Protein AF-A0A7S2MQ08-F1 (afdb_monomer)

Foldseek 3Di:
DVLVLLVLLLPFDWDADPVRWTATPSDRVHTCPDPVSVVSNVVSVVCVVCVVVVVVVVLVVLCVVCVVCVVVVVVVLVVPDPCVVSCVVNCVVPVPPDPVDPDDDPDDDPDPDDDDPDDPVVVVVVVVVVVVVPD

Solvent-accessible surface area (backbone atoms only — not comparable to full-atom values): 8461 Å² total; per-residue (Å²): 113,69,66,62,54,36,51,46,62,72,69,53,59,69,45,74,47,99,87,72,52,41,20,29,72,92,44,73,89,41,39,58,90,39,72,66,41,58,55,52,46,53,51,31,53,50,50,66,53,45,48,62,51,48,53,51,51,51,52,49,52,52,49,62,76,41,42,71,36,54,78,57,72,48,54,47,57,82,63,72,46,102,53,44,66,59,50,61,74,45,38,81,81,48,70,86,62,52,93,92,54,94,72,82,81,83,79,81,73,93,58,103,70,79,94,67,90,72,70,68,75,65,59,58,58,58,54,57,55,58,65,64,76,76,113

Sequence (135 aa):
MLLIRMISVVLHRCYSFDDGATYLIADVAISCDGSSYKSVVSLAIAAVIIYPVGMILSTAALLFKTRKSQNDGGRAVTKGKEHGWLMEASFFLWRDYKPDFYWWELMEVDDGIQTRVVWAAAHAHTYYEHAHAHL

Organism: NCBI:txid156173

Mean predicted aligned error: 14.85 Å

Structure (mmCIF, N/CA/C/O backbone):
data_AF-A0A7S2MQ08-F1
#
_entry.id   AF-A0A7S2MQ08-F1
#
loop_
_atom_site.group_PDB
_atom_site.id
_atom_site.type_symbol
_atom_site.label_atom_id
_atom_site.label_alt_id
_atom_site.label_comp_id
_atom_site.label_asym_id
_atom_site.label_entity_id
_atom_site.label_seq_id
_atom_site.pdbx_PDB_ins_code
_atom_site.Cartn_x
_atom_site.Cartn_y
_atom_site.Cartn_z
_atom_site.occupancy
_atom_site.B_iso_or_equiv
_atom_site.auth_seq_id
_atom_site.auth_comp_id
_atom_site.auth_asym_id
_atom_site.auth_atom_id
_atom_site.pdbx_PDB_model_num
ATOM 1 N N . MET A 1 1 ? -5.127 -10.044 4.639 1.00 53.66 1 MET A N 1
ATOM 2 C CA . MET A 1 1 ? -5.888 -10.095 5.914 1.00 53.66 1 MET A CA 1
ATOM 3 C C . MET A 1 1 ? -5.480 -9.022 6.928 1.00 53.66 1 MET A C 1
ATOM 5 O O . MET A 1 1 ? -6.377 -8.418 7.496 1.00 53.66 1 MET A O 1
ATOM 9 N N . LEU A 1 2 ? -4.187 -8.733 7.145 1.00 57.06 2 LEU A N 1
ATOM 10 C CA . LEU A 1 2 ? -3.736 -7.727 8.132 1.00 57.06 2 LEU A CA 1
ATOM 11 C C . LEU A 1 2 ? -4.240 -6.295 7.865 1.00 57.06 2 LEU A C 1
ATOM 13 O O . LEU A 1 2 ? -4.729 -5.647 8.783 1.00 57.06 2 LEU A O 1
ATOM 17 N N . LEU A 1 3 ? -4.205 -5.826 6.613 1.00 59.16 3 LEU A N 1
ATOM 18 C CA . LEU A 1 3 ? -4.696 -4.484 6.255 1.00 59.16 3 LEU A CA 1
ATOM 19 C C . LEU A 1 3 ? -6.200 -4.312 6.503 1.00 59.16 3 LEU A C 1
ATOM 21 O O . LEU A 1 3 ? -6.622 -3.280 7.010 1.00 59.16 3 LEU A O 1
ATOM 25 N N . ILE A 1 4 ? -6.995 -5.350 6.226 1.00 62.47 4 ILE A N 1
ATOM 26 C CA . ILE A 1 4 ? -8.444 -5.342 6.478 1.00 62.47 4 ILE A CA 1
ATOM 27 C C . ILE A 1 4 ? -8.718 -5.199 7.983 1.00 62.47 4 ILE A C 1
ATOM 29 O O . ILE A 1 4 ? -9.614 -4.459 8.379 1.00 62.47 4 ILE A O 1
ATOM 33 N N . ARG A 1 5 ? -7.907 -5.838 8.838 1.00 64.31 5 ARG A N 1
ATOM 34 C CA . ARG A 1 5 ? -8.033 -5.693 10.296 1.00 64.31 5 ARG A CA 1
ATOM 35 C C . ARG A 1 5 ? -7.579 -4.327 10.809 1.00 64.31 5 ARG A C 1
ATOM 37 O O . ARG A 1 5 ? -8.242 -3.783 11.681 1.00 64.31 5 ARG A O 1
ATOM 44 N N . MET A 1 6 ? -6.529 -3.738 10.238 1.00 67.69 6 MET A N 1
ATOM 45 C CA . MET A 1 6 ? -6.100 -2.375 10.591 1.00 67.69 6 MET A CA 1
ATOM 46 C C . MET A 1 6 ? -7.158 -1.327 10.223 1.00 67.69 6 MET A C 1
ATOM 48 O O . MET A 1 6 ? -7.481 -0.463 11.032 1.00 67.69 6 MET A O 1
ATOM 52 N N . ILE A 1 7 ? -7.758 -1.448 9.036 1.00 67.88 7 ILE A N 1
ATOM 53 C CA . ILE A 1 7 ? -8.874 -0.593 8.610 1.00 67.88 7 ILE A CA 1
ATOM 54 C C .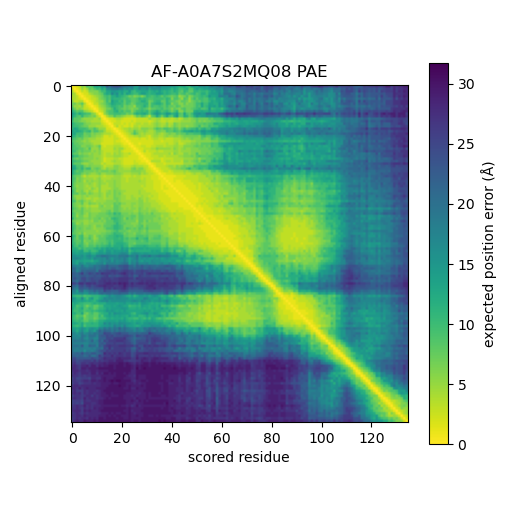 ILE A 1 7 ? -10.074 -0.768 9.548 1.00 67.88 7 ILE A C 1
ATOM 56 O O . ILE A 1 7 ? -10.710 0.214 9.925 1.00 67.88 7 ILE A O 1
ATOM 60 N N . SER A 1 8 ? -10.342 -2.001 9.989 1.00 65.31 8 SER A N 1
ATOM 61 C CA . SER A 1 8 ? -11.402 -2.284 10.959 1.00 65.31 8 SER A CA 1
ATOM 62 C C . SER A 1 8 ? -11.210 -1.522 12.270 1.00 65.31 8 SER A C 1
ATOM 64 O O . SER A 1 8 ? -12.196 -1.031 12.805 1.00 65.31 8 SER A O 1
ATOM 66 N N . VAL A 1 9 ? -9.978 -1.387 12.770 1.00 67.94 9 VAL A N 1
ATOM 67 C CA . VAL A 1 9 ? -9.686 -0.640 14.008 1.00 67.94 9 VAL A CA 1
ATOM 68 C C . VAL A 1 9 ? -9.882 0.867 13.827 1.00 67.94 9 VAL A C 1
ATOM 70 O O . VAL A 1 9 ? -10.369 1.524 14.738 1.00 67.94 9 VAL A O 1
ATOM 73 N N . VAL A 1 10 ? -9.552 1.417 12.654 1.00 67.94 10 VAL A N 1
ATOM 74 C CA . VAL A 1 10 ? -9.759 2.848 12.360 1.00 67.94 10 VAL A CA 1
ATOM 75 C C . VAL A 1 10 ? -11.244 3.181 12.171 1.00 67.94 10 VAL A C 1
ATOM 77 O O . VAL A 1 10 ? -11.677 4.274 12.527 1.00 67.94 10 VAL A O 1
ATOM 80 N N . LEU A 1 11 ? -12.029 2.256 11.608 1.00 68.50 11 LEU A N 1
ATOM 81 C CA . LEU A 1 11 ? -13.441 2.486 11.285 1.00 68.50 11 LEU A CA 1
ATOM 82 C C . LEU A 1 11 ? -14.421 2.084 12.398 1.00 68.50 11 LEU A C 1
ATOM 84 O O . LEU A 1 11 ? -15.534 2.613 12.425 1.00 68.50 11 LEU A O 1
ATOM 88 N N . HIS A 1 12 ? -14.066 1.155 13.293 1.00 67.69 12 HIS A N 1
ATOM 89 C CA . HIS A 1 12 ? -15.008 0.681 14.310 1.00 67.69 12 HIS A CA 1
ATOM 90 C C . HIS A 1 12 ? -15.163 1.654 15.475 1.00 67.69 12 HIS A C 1
ATOM 92 O O . HIS A 1 12 ? -14.209 2.216 16.005 1.00 67.69 12 HIS A O 1
ATOM 98 N N . ARG A 1 13 ? -16.421 1.810 15.888 1.00 75.75 13 ARG A N 1
ATOM 99 C CA . ARG A 1 13 ? -16.837 2.615 17.034 1.00 75.75 13 ARG A CA 1
ATOM 100 C C . ARG A 1 13 ? -16.555 1.869 18.340 1.00 75.75 13 ARG A C 1
ATOM 102 O O . ARG A 1 13 ? -16.561 0.640 18.378 1.00 75.75 13 ARG A O 1
ATOM 109 N N . CYS A 1 14 ? -16.349 2.626 19.408 1.00 86.19 14 CYS A N 1
ATOM 110 C CA . CYS A 1 14 ? -16.355 2.098 20.767 1.00 86.19 14 CYS A CA 1
ATOM 111 C C . CYS A 1 14 ? -17.789 1.779 21.195 1.00 86.19 14 CYS A C 1
ATOM 113 O O . CYS A 1 14 ? -18.717 2.499 20.821 1.00 86.19 14 CYS A O 1
ATOM 115 N N . TYR A 1 15 ? -17.954 0.716 21.974 1.00 88.31 15 TYR A N 1
ATOM 116 C CA . TYR A 1 15 ? -19.216 0.337 22.593 1.00 88.31 15 TYR A CA 1
ATOM 117 C C . TYR A 1 15 ? -19.136 0.565 24.102 1.00 88.31 15 TYR A C 1
ATOM 119 O O . TYR A 1 15 ? -18.147 0.179 24.730 1.00 88.31 15 TYR A O 1
ATOM 127 N N . SER A 1 16 ? -20.162 1.204 24.661 1.00 90.38 16 SER A N 1
ATOM 128 C CA . SER A 1 16 ? -20.286 1.446 26.100 1.00 90.38 16 SER A CA 1
ATOM 129 C C . SER A 1 16 ? -21.085 0.324 26.750 1.00 90.38 16 SER A C 1
ATOM 131 O O . SER A 1 16 ? -22.167 -0.010 26.271 1.00 90.38 16 SER A O 1
ATOM 133 N N . PHE A 1 17 ? -20.570 -0.230 27.840 1.00 87.19 17 PHE A N 1
ATOM 134 C CA . PHE A 1 17 ? -21.291 -1.182 28.680 1.00 87.19 17 PHE A CA 1
ATOM 135 C C . PHE A 1 17 ? -22.014 -0.460 29.827 1.00 87.19 17 PHE A C 1
ATOM 137 O O . PHE A 1 17 ? -21.767 0.718 30.098 1.00 87.19 17 PHE A O 1
ATOM 144 N N . ASP A 1 18 ? -22.927 -1.169 30.495 1.00 90.00 18 ASP A N 1
ATOM 145 C CA . ASP A 1 18 ? -23.758 -0.624 31.582 1.00 90.00 18 ASP A CA 1
ATOM 146 C C . ASP A 1 18 ? -22.943 -0.189 32.818 1.00 90.00 18 ASP A C 1
ATOM 148 O O . ASP A 1 18 ? -23.429 0.571 33.654 1.00 90.00 18 ASP A O 1
ATOM 152 N N . ASP A 1 19 ? -21.691 -0.636 32.928 1.00 86.81 19 ASP A N 1
ATOM 153 C CA . ASP A 1 19 ? -20.712 -0.231 33.944 1.00 86.81 19 ASP A CA 1
ATOM 154 C C . ASP A 1 19 ? -20.009 1.106 33.623 1.00 86.81 19 ASP A C 1
ATOM 156 O O . ASP A 1 19 ? -19.186 1.585 34.405 1.00 86.81 19 ASP A O 1
ATOM 160 N N . GLY A 1 20 ? -20.341 1.727 32.487 1.00 84.31 20 GLY A N 1
ATOM 161 C CA . GLY A 1 20 ? -19.750 2.977 32.015 1.00 84.31 20 GLY A CA 1
ATOM 162 C C . GLY A 1 20 ? -18.400 2.809 31.315 1.00 84.31 20 GLY A C 1
ATOM 163 O O . GLY A 1 20 ? -17.828 3.806 30.872 1.00 84.31 20 GLY A O 1
ATOM 164 N N . ALA A 1 21 ? -17.887 1.583 31.178 1.00 87.56 21 ALA A N 1
ATOM 165 C CA . ALA A 1 21 ? -16.637 1.327 30.478 1.00 87.56 21 ALA A CA 1
ATOM 166 C C . ALA A 1 21 ? -16.852 1.255 28.957 1.00 87.56 21 ALA A C 1
ATOM 168 O O . ALA A 1 21 ? -17.849 0.719 28.465 1.00 87.56 21 ALA A O 1
ATOM 169 N N . THR A 1 22 ? -15.897 1.801 28.196 1.00 89.75 22 THR A N 1
ATOM 170 C CA . THR A 1 22 ? -15.941 1.816 26.728 1.00 89.75 22 THR A CA 1
ATOM 171 C C . THR A 1 22 ? -14.851 0.934 26.126 1.00 89.75 22 THR A C 1
ATOM 173 O O . THR A 1 22 ? -13.664 1.089 26.425 1.00 89.75 22 THR A O 1
ATOM 176 N N . TYR A 1 23 ? -15.245 0.012 25.246 1.00 89.06 23 TYR A N 1
ATOM 177 C CA . TYR A 1 23 ? -14.338 -0.951 24.614 1.00 89.06 23 TYR A CA 1
ATOM 178 C C . TYR A 1 23 ? -14.474 -0.956 23.094 1.00 89.06 23 TYR A C 1
ATOM 180 O O . TYR A 1 23 ? -15.508 -0.588 22.532 1.00 89.06 23 TYR A O 1
ATOM 188 N N . LEU A 1 24 ? -13.415 -1.383 22.413 1.00 86.81 24 LEU A N 1
ATOM 189 C CA . LEU A 1 24 ? -13.397 -1.490 20.961 1.00 86.81 24 LEU A CA 1
ATOM 190 C C . LEU A 1 24 ? -14.216 -2.706 20.494 1.00 86.81 24 LEU A C 1
ATOM 192 O O . LEU A 1 24 ? -13.950 -3.831 20.899 1.00 86.81 24 LEU A O 1
ATOM 196 N N . ILE A 1 25 ? -15.169 -2.516 19.573 1.00 86.31 25 ILE A N 1
ATOM 197 C CA . ILE A 1 25 ? -16.023 -3.615 19.066 1.00 86.31 25 ILE A CA 1
ATOM 198 C C . ILE A 1 25 ? -15.204 -4.722 18.382 1.00 86.31 25 ILE A C 1
ATOM 200 O O . ILE A 1 25 ? -15.550 -5.898 18.452 1.00 86.31 25 ILE A O 1
ATOM 204 N N . ALA A 1 26 ? -14.110 -4.348 17.714 1.00 82.25 26 ALA A N 1
ATOM 205 C CA . ALA A 1 26 ? -13.242 -5.298 17.026 1.00 82.25 26 ALA A CA 1
ATOM 206 C C . ALA A 1 26 ? -12.434 -6.187 17.993 1.00 82.25 26 ALA A C 1
ATOM 208 O O . ALA A 1 26 ? -12.031 -7.283 17.603 1.00 82.25 26 ALA A O 1
ATOM 209 N N . ASP A 1 27 ? -12.185 -5.706 19.216 1.00 82.38 27 ASP A N 1
ATOM 210 C CA . ASP A 1 27 ? -11.471 -6.421 20.272 1.00 82.38 27 ASP A CA 1
ATOM 211 C C . ASP A 1 27 ? -11.836 -5.844 21.651 1.00 82.38 27 ASP A C 1
ATOM 213 O O . ASP A 1 27 ? -11.347 -4.786 22.057 1.00 82.38 27 ASP A O 1
ATOM 217 N N . VAL A 1 28 ? -12.691 -6.565 22.379 1.00 85.81 28 VAL A N 1
ATOM 218 C CA . VAL A 1 28 ? -13.229 -6.134 23.681 1.00 85.81 28 VAL A CA 1
ATOM 219 C C . VAL A 1 28 ? -12.143 -6.111 24.772 1.00 85.81 28 VAL A C 1
ATOM 221 O O . VAL A 1 28 ? -12.354 -5.544 25.838 1.00 85.81 28 VAL A O 1
ATOM 224 N N . ALA A 1 29 ? -10.946 -6.656 24.518 1.00 85.50 29 ALA A N 1
ATOM 225 C CA . ALA A 1 29 ? -9.820 -6.535 25.444 1.00 85.50 29 ALA A CA 1
ATOM 226 C C . ALA A 1 29 ? -9.223 -5.113 25.495 1.00 85.50 29 ALA A C 1
ATOM 228 O O . ALA A 1 29 ? -8.486 -4.786 26.427 1.00 85.50 29 ALA A O 1
ATOM 229 N N . ILE A 1 30 ? -9.516 -4.260 24.505 1.00 85.38 30 ILE A N 1
ATOM 230 C CA . ILE A 1 30 ? -8.957 -2.910 24.394 1.00 85.38 30 ILE A CA 1
ATOM 231 C C . ILE A 1 30 ? -9.991 -1.883 24.860 1.00 85.38 30 ILE A C 1
ATOM 233 O O . ILE A 1 30 ? -11.030 -1.699 24.224 1.00 85.38 30 ILE A O 1
ATOM 237 N N . SER A 1 31 ? -9.681 -1.165 25.944 1.00 87.25 31 SER A N 1
ATOM 238 C CA . SER A 1 31 ? -10.474 -0.015 26.385 1.00 87.25 31 SER A CA 1
ATOM 2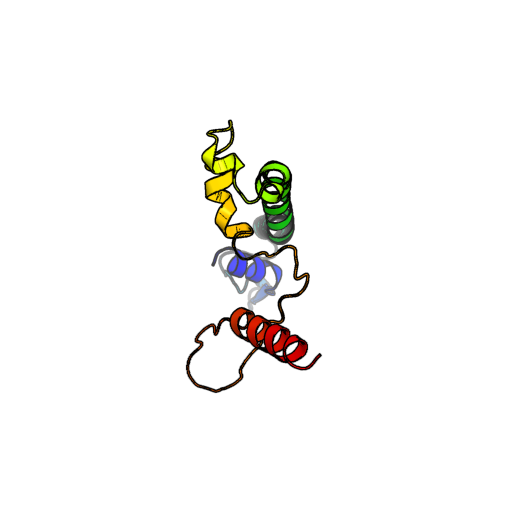39 C C . SER A 1 31 ? -10.183 1.218 25.529 1.00 87.25 31 SER A C 1
ATOM 241 O O . SER A 1 31 ? -9.026 1.527 25.227 1.00 87.25 31 SER A O 1
ATOM 243 N N . CYS A 1 32 ? -11.229 1.949 25.148 1.00 86.56 32 CYS A N 1
ATOM 244 C CA . CYS A 1 32 ? -11.104 3.125 24.287 1.00 86.56 32 CYS A CA 1
ATOM 245 C C . CYS A 1 32 ? -10.508 4.346 25.002 1.00 86.56 32 CYS A C 1
ATOM 247 O O . CYS A 1 32 ? -9.859 5.178 24.367 1.00 86.56 32 CYS A O 1
ATOM 249 N N . ASP A 1 33 ? -10.653 4.416 26.325 1.00 85.81 33 ASP A N 1
ATOM 250 C CA . ASP A 1 33 ? -10.039 5.457 27.156 1.00 85.81 33 ASP A CA 1
ATOM 251 C C . ASP A 1 33 ? -8.557 5.179 27.474 1.00 85.81 33 ASP A C 1
ATOM 253 O O . ASP A 1 33 ? -7.838 6.044 27.983 1.00 85.81 33 ASP A O 1
ATOM 257 N N . GLY A 1 34 ? -8.067 3.977 27.151 1.00 83.81 34 GLY A N 1
ATOM 258 C CA . GLY A 1 34 ? -6.696 3.559 27.409 1.00 83.81 34 GLY A CA 1
ATOM 259 C C . GLY A 1 34 ? -5.667 4.203 26.471 1.00 83.81 34 GLY A C 1
ATOM 260 O O . GLY A 1 34 ? -5.913 4.453 25.289 1.00 83.81 34 GLY A O 1
ATOM 261 N N . SER A 1 35 ? -4.442 4.402 26.968 1.00 85.19 35 SER A N 1
ATOM 262 C CA . SER A 1 35 ? -3.302 4.838 26.142 1.00 85.19 35 SER A CA 1
ATOM 263 C C . SER A 1 35 ? -2.960 3.835 25.032 1.00 85.19 35 SER A C 1
ATOM 265 O O . SER A 1 35 ? -2.539 4.239 23.947 1.00 85.19 35 SER A O 1
ATOM 267 N N . SER A 1 36 ? -3.209 2.543 25.263 1.00 83.94 36 SER A N 1
ATOM 268 C CA . SER A 1 36 ? -3.028 1.478 24.273 1.00 83.94 36 SER A CA 1
ATOM 269 C C . SER A 1 36 ? -3.864 1.701 23.012 1.00 83.94 36 SER A C 1
ATOM 271 O O . SER A 1 36 ? -3.352 1.516 21.910 1.00 83.94 36 SER A O 1
ATOM 273 N N . TYR A 1 37 ? -5.111 2.168 23.145 1.00 84.69 37 TYR A N 1
ATOM 274 C CA . TYR A 1 37 ? -5.983 2.432 21.999 1.00 84.69 37 TYR A CA 1
ATOM 275 C C . TYR A 1 37 ? -5.403 3.520 21.087 1.00 84.69 37 TYR A C 1
ATOM 277 O O . TYR A 1 37 ? -5.303 3.332 19.874 1.00 84.69 37 TYR A O 1
ATOM 285 N N . LYS A 1 38 ? -4.907 4.621 21.667 1.00 86.19 38 LYS A N 1
ATOM 286 C CA . LYS A 1 38 ? -4.292 5.726 20.907 1.00 86.19 38 LYS A CA 1
ATOM 287 C C . LYS A 1 38 ? -3.062 5.277 20.113 1.00 86.19 38 LYS A C 1
ATOM 289 O O . LYS A 1 38 ? -2.89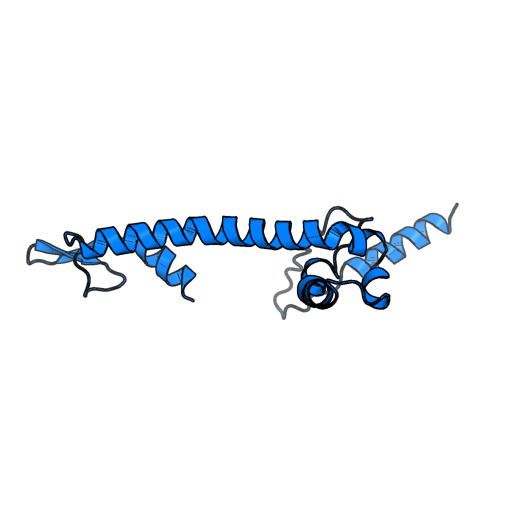2 5.693 18.968 1.00 86.19 38 LYS A O 1
ATOM 294 N N . SER A 1 39 ? -2.229 4.418 20.700 1.00 86.62 39 SER A N 1
ATOM 295 C CA . SER A 1 39 ? -1.036 3.872 20.039 1.00 86.62 39 SER A CA 1
ATOM 296 C C . SER A 1 39 ? -1.380 2.919 18.894 1.00 86.62 39 SER A C 1
ATOM 298 O O . SER A 1 39 ? -0.728 2.938 17.852 1.00 86.62 39 SER A O 1
ATOM 300 N N . VAL A 1 40 ? -2.418 2.095 19.054 1.00 84.00 40 VAL A N 1
ATOM 301 C CA . VAL A 1 40 ? -2.858 1.182 17.990 1.00 84.00 40 VAL A CA 1
ATOM 302 C C . VAL A 1 40 ? -3.496 1.962 16.838 1.00 84.00 40 VAL A C 1
ATOM 304 O O . VAL A 1 40 ? -3.193 1.689 15.678 1.00 84.00 40 VAL A O 1
ATOM 307 N N . VAL A 1 41 ? -4.324 2.970 17.134 1.00 85.25 41 VAL A N 1
ATOM 308 C CA . VAL A 1 41 ? -4.955 3.815 16.108 1.00 85.25 41 VAL A CA 1
ATOM 309 C C . VAL A 1 41 ? -3.914 4.597 15.308 1.00 85.25 41 VAL A C 1
ATOM 311 O O . VAL A 1 41 ? -3.999 4.637 14.081 1.00 85.25 41 VAL A O 1
ATOM 314 N N . SER A 1 42 ? -2.902 5.180 15.958 1.00 87.69 42 SER A N 1
ATOM 315 C CA . SER A 1 42 ? -1.851 5.922 15.248 1.00 87.69 42 SER A CA 1
ATOM 316 C C . SER A 1 42 ? -1.043 5.020 14.309 1.00 87.69 42 SER A C 1
ATOM 318 O O . SER A 1 42 ? -0.802 5.391 13.157 1.00 87.69 42 SER A O 1
ATOM 320 N N . LEU A 1 43 ? -0.700 3.806 14.752 1.00 87.69 43 LEU A N 1
ATOM 321 C CA . LEU A 1 43 ? -0.035 2.806 13.918 1.00 87.69 43 LEU A CA 1
ATOM 322 C C . LEU A 1 43 ? -0.918 2.359 12.745 1.00 87.69 43 LEU A C 1
ATOM 324 O O . LEU A 1 43 ? -0.429 2.231 11.623 1.00 87.69 43 LEU A O 1
ATOM 328 N N . ALA A 1 44 ? -2.213 2.141 12.985 1.00 85.62 44 ALA A N 1
ATOM 329 C CA . ALA A 1 44 ? -3.153 1.731 11.949 1.00 85.62 44 ALA A CA 1
ATOM 330 C C . ALA A 1 44 ? -3.304 2.811 10.865 1.00 85.62 44 ALA A C 1
ATOM 332 O O . ALA A 1 44 ? -3.234 2.496 9.678 1.00 85.62 44 ALA A O 1
ATOM 333 N N . ILE A 1 45 ? -3.416 4.085 11.255 1.00 86.38 45 ILE A N 1
ATOM 334 C CA . ILE A 1 45 ? -3.448 5.219 10.318 1.00 86.38 45 ILE A CA 1
ATOM 335 C C . ILE A 1 45 ? -2.150 5.282 9.506 1.00 86.38 45 ILE A C 1
ATOM 337 O O . ILE A 1 45 ? -2.195 5.387 8.280 1.00 86.38 45 ILE A O 1
ATOM 341 N N . ALA A 1 46 ? -0.993 5.163 10.164 1.00 88.75 46 ALA A N 1
ATOM 342 C CA . ALA A 1 46 ? 0.293 5.156 9.476 1.00 88.75 46 ALA A CA 1
ATOM 343 C C . ALA A 1 46 ? 0.370 4.016 8.449 1.00 88.75 46 ALA A C 1
ATOM 345 O O . ALA A 1 46 ? 0.752 4.249 7.307 1.00 88.75 46 ALA A O 1
ATOM 346 N N . ALA A 1 47 ? -0.062 2.805 8.807 1.00 86.12 47 ALA A N 1
ATOM 347 C CA . ALA A 1 47 ? -0.073 1.658 7.902 1.00 86.12 47 ALA A CA 1
ATOM 348 C C . ALA A 1 47 ? -1.013 1.857 6.699 1.00 86.12 47 ALA A C 1
ATOM 350 O O . ALA A 1 47 ? -0.646 1.507 5.576 1.00 86.12 47 ALA A O 1
ATOM 351 N N . VAL A 1 48 ? -2.193 2.452 6.912 1.00 85.19 48 VAL A N 1
ATOM 352 C CA . VAL A 1 48 ? -3.159 2.765 5.843 1.00 85.19 48 VAL A CA 1
ATOM 353 C C . VAL A 1 48 ? -2.600 3.778 4.848 1.00 85.19 48 VAL A C 1
ATOM 355 O O . VAL A 1 48 ? -2.921 3.688 3.670 1.00 85.19 48 VAL A O 1
ATOM 358 N N . ILE A 1 49 ? -1.747 4.708 5.281 1.00 86.25 49 ILE A N 1
ATOM 359 C CA . ILE A 1 49 ? -1.116 5.699 4.395 1.00 86.25 49 ILE A CA 1
ATOM 360 C C . ILE A 1 49 ? 0.145 5.128 3.735 1.00 86.25 49 ILE A C 1
ATOM 362 O O . ILE A 1 49 ? 0.352 5.274 2.529 1.00 86.25 49 ILE A O 1
ATOM 366 N N . ILE A 1 50 ? 0.990 4.450 4.512 1.00 90.06 50 ILE A N 1
ATOM 367 C CA . ILE A 1 50 ? 2.262 3.891 4.045 1.00 90.06 50 ILE A CA 1
ATOM 368 C C . ILE A 1 50 ? 2.028 2.797 3.011 1.00 90.06 50 ILE A C 1
ATOM 370 O O . ILE A 1 50 ? 2.817 2.680 2.083 1.00 90.06 50 ILE A O 1
ATOM 374 N N . TYR A 1 51 ? 0.965 2.003 3.131 1.00 86.19 51 TYR A N 1
ATOM 375 C CA . TYR A 1 51 ? 0.710 0.928 2.180 1.00 86.19 51 TYR A CA 1
ATOM 376 C C . TYR A 1 51 ? 0.473 1.420 0.737 1.00 86.19 51 TYR A C 1
ATOM 378 O O . TYR A 1 51 ? 1.257 1.037 -0.131 1.00 86.19 51 TYR A O 1
ATOM 386 N N . PRO A 1 52 ? -0.519 2.283 0.431 1.00 88.75 52 PRO A N 1
ATOM 387 C CA . PRO A 1 52 ? -0.740 2.764 -0.931 1.00 88.75 52 PRO A CA 1
ATOM 388 C C . PRO A 1 52 ? 0.450 3.580 -1.439 1.00 88.75 52 PRO A C 1
ATOM 390 O O . PRO A 1 52 ? 0.914 3.359 -2.554 1.00 88.75 52 PRO A O 1
ATOM 393 N N . VAL A 1 53 ? 1.003 4.474 -0.613 1.00 91.44 53 VAL A N 1
ATOM 394 C CA . VAL A 1 53 ? 2.120 5.332 -1.028 1.00 91.44 53 VAL A CA 1
ATOM 395 C C . VAL A 1 53 ? 3.392 4.511 -1.228 1.00 91.44 53 VAL A C 1
ATOM 397 O O . VAL A 1 53 ? 4.050 4.620 -2.256 1.00 91.44 53 VAL A O 1
ATOM 400 N N . GLY A 1 54 ? 3.732 3.646 -0.279 1.00 89.06 54 GLY A N 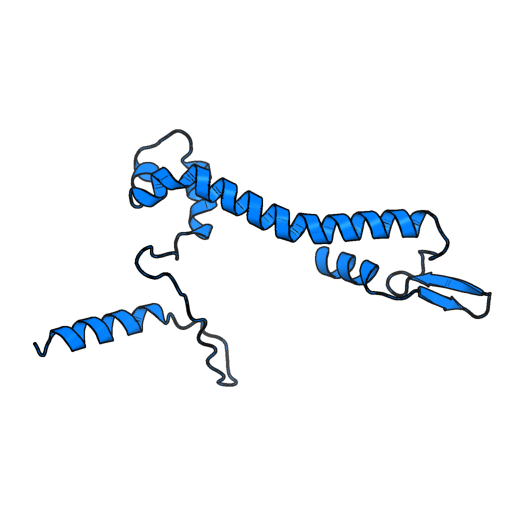1
ATOM 401 C CA . GLY A 1 54 ? 4.925 2.807 -0.319 1.00 89.06 54 GLY A CA 1
ATOM 402 C C . GLY A 1 54 ? 4.889 1.783 -1.448 1.00 89.06 54 GLY A C 1
ATOM 403 O O . GLY A 1 54 ? 5.898 1.596 -2.127 1.00 89.06 54 GLY A O 1
ATOM 404 N N . MET A 1 55 ? 3.736 1.163 -1.714 1.00 87.88 55 MET A N 1
ATOM 405 C CA . MET A 1 55 ? 3.574 0.261 -2.859 1.00 87.88 55 MET A CA 1
ATOM 406 C C . MET A 1 55 ? 3.757 1.005 -4.187 1.00 87.88 55 MET A C 1
ATOM 408 O O . MET A 1 55 ? 4.514 0.544 -5.041 1.00 87.88 55 MET A O 1
ATOM 412 N N . ILE A 1 56 ? 3.148 2.183 -4.353 1.00 90.25 56 ILE A N 1
ATOM 413 C CA . ILE A 1 56 ? 3.309 2.993 -5.572 1.00 90.25 56 ILE A CA 1
ATOM 414 C C . ILE A 1 56 ? 4.764 3.452 -5.732 1.00 90.25 56 ILE A C 1
ATOM 416 O O . ILE A 1 56 ? 5.345 3.301 -6.801 1.00 90.25 56 ILE A O 1
ATOM 420 N N . LEU A 1 57 ? 5.391 3.968 -4.674 1.00 93.38 57 LEU A N 1
ATOM 421 C CA . LEU A 1 57 ? 6.766 4.465 -4.741 1.00 93.38 57 LEU A CA 1
ATOM 422 C C . LEU A 1 57 ? 7.781 3.347 -4.987 1.00 93.38 57 LEU A C 1
ATOM 424 O O . LEU A 1 57 ? 8.713 3.537 -5.762 1.00 93.38 57 LEU A O 1
ATOM 428 N N . SER A 1 58 ? 7.617 2.185 -4.353 1.00 89.38 58 SER A N 1
ATOM 429 C CA . SER A 1 58 ? 8.525 1.047 -4.545 1.00 89.38 58 SER A CA 1
ATOM 430 C C . SER A 1 58 ? 8.420 0.469 -5.955 1.00 89.38 58 SER A C 1
ATOM 432 O O . SER A 1 58 ? 9.446 0.253 -6.600 1.00 89.38 58 SER A O 1
ATOM 434 N N . THR A 1 59 ? 7.202 0.290 -6.472 1.00 87.81 59 THR A N 1
ATOM 435 C CA . THR A 1 59 ? 6.985 -0.161 -7.855 1.00 87.81 59 THR A CA 1
ATOM 436 C C . THR A 1 59 ? 7.491 0.865 -8.865 1.00 87.81 59 THR A C 1
ATOM 438 O O . THR A 1 59 ? 8.227 0.497 -9.779 1.00 87.81 59 THR A O 1
ATOM 441 N N . ALA A 1 60 ? 7.216 2.155 -8.659 1.00 90.19 60 ALA A N 1
ATOM 442 C CA . ALA A 1 60 ? 7.763 3.226 -9.485 1.00 90.19 60 ALA A CA 1
ATOM 443 C C . ALA A 1 60 ? 9.299 3.231 -9.462 1.00 90.19 60 ALA A C 1
ATOM 445 O O . ALA A 1 60 ? 9.933 3.276 -10.513 1.00 90.19 60 ALA A O 1
ATOM 446 N N . ALA A 1 61 ? 9.921 3.128 -8.285 1.00 91.00 61 ALA A N 1
ATOM 447 C CA . ALA A 1 61 ? 11.374 3.097 -8.146 1.00 91.00 61 ALA A CA 1
ATOM 448 C C . ALA A 1 61 ? 12.006 1.896 -8.865 1.00 91.00 61 ALA A C 1
ATOM 450 O O . ALA A 1 61 ? 13.047 2.055 -9.509 1.00 91.00 61 ALA A O 1
ATOM 451 N N . LEU A 1 62 ? 11.382 0.715 -8.786 1.00 87.38 62 LEU A N 1
ATOM 452 C CA . LEU A 1 62 ? 11.804 -0.457 -9.553 1.00 87.38 62 LEU A CA 1
ATOM 453 C C . LEU A 1 62 ? 11.736 -0.155 -11.051 1.00 87.38 62 LEU A C 1
ATOM 455 O O . LEU A 1 62 ? 12.767 -0.251 -11.712 1.00 87.38 62 LEU A O 1
ATOM 459 N N . LEU A 1 63 ? 10.588 0.327 -11.545 1.00 85.38 63 LEU A N 1
ATOM 460 C CA . LEU A 1 63 ? 10.379 0.680 -12.953 1.00 85.38 63 LEU A CA 1
ATOM 461 C C . LEU A 1 63 ? 11.389 1.723 -13.460 1.00 85.38 63 LEU A C 1
ATOM 463 O O . LEU A 1 63 ? 11.953 1.564 -14.543 1.00 85.38 63 LEU A O 1
ATOM 467 N N . PHE A 1 64 ? 11.692 2.761 -12.675 1.00 87.38 64 PHE A N 1
ATOM 468 C CA . PHE A 1 64 ? 12.668 3.787 -13.053 1.00 87.38 64 PHE A CA 1
ATOM 469 C C . PHE A 1 64 ? 14.090 3.239 -13.168 1.00 87.38 64 PHE A C 1
ATOM 471 O O . PHE A 1 64 ? 14.800 3.586 -14.114 1.00 87.38 64 PHE A O 1
ATOM 478 N N . LYS A 1 65 ? 14.506 2.356 -12.252 1.00 84.44 65 LYS A N 1
ATOM 479 C CA . LYS A 1 65 ? 15.827 1.706 -12.318 1.00 84.44 65 LYS A CA 1
ATOM 480 C C . LYS A 1 65 ? 15.944 0.770 -13.518 1.00 84.44 65 LYS A C 1
ATOM 482 O O . LYS A 1 65 ? 17.023 0.611 -14.085 1.00 84.44 65 LYS A O 1
ATOM 487 N N . THR A 1 66 ? 14.830 0.176 -13.925 1.00 80.56 66 THR A N 1
ATOM 488 C CA . THR A 1 66 ? 14.753 -0.792 -15.016 1.00 80.56 66 THR A CA 1
ATOM 489 C C . THR A 1 66 ? 14.456 -0.190 -16.389 1.00 80.56 66 THR A C 1
ATOM 491 O O . THR A 1 66 ? 14.646 -0.866 -17.402 1.00 80.56 66 THR A O 1
ATOM 494 N N . ARG A 1 67 ? 14.057 1.086 -16.441 1.00 79.50 67 ARG A N 1
ATOM 495 C CA . ARG A 1 67 ? 13.566 1.796 -17.633 1.00 79.50 67 ARG A CA 1
ATOM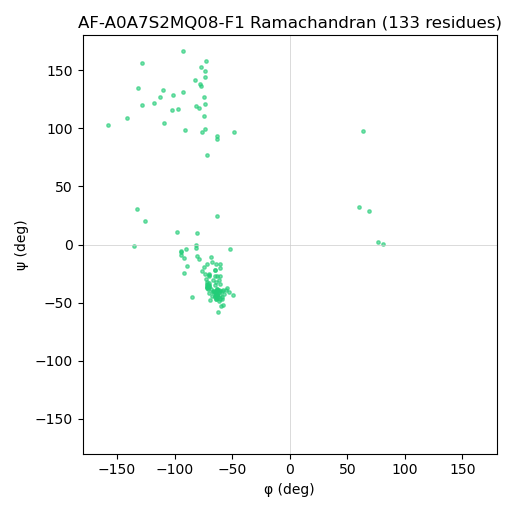 496 C C . ARG A 1 67 ? 14.454 1.657 -18.864 1.00 79.50 67 ARG A C 1
ATOM 498 O O . ARG A 1 67 ? 13.966 1.421 -19.964 1.00 79.50 67 ARG A O 1
ATOM 505 N N . LYS A 1 68 ? 15.773 1.779 -18.692 1.00 74.00 68 LYS A N 1
ATOM 506 C CA . LYS A 1 68 ? 16.723 1.677 -19.811 1.00 74.00 68 LYS A CA 1
ATOM 507 C C . LYS A 1 68 ? 16.702 0.288 -20.460 1.00 74.00 68 LYS A C 1
ATOM 509 O O . LYS A 1 68 ? 16.757 0.183 -21.673 1.00 74.00 68 LYS A O 1
ATOM 514 N N . SER A 1 69 ? 16.587 -0.763 -19.650 1.00 70.31 69 SER A N 1
ATOM 515 C CA . SER A 1 69 ? 16.515 -2.152 -20.122 1.00 70.31 69 SER A CA 1
ATOM 516 C C . SER A 1 69 ? 15.170 -2.469 -20.789 1.00 70.31 69 SER A C 1
ATOM 518 O O . SER A 1 69 ? 15.125 -3.206 -21.773 1.00 70.31 69 SER A O 1
ATOM 520 N N . GLN A 1 70 ? 14.084 -1.875 -20.281 1.00 71.56 70 GLN A N 1
ATOM 521 C CA . GLN A 1 70 ? 12.735 -2.006 -20.840 1.00 71.56 70 GLN A CA 1
ATOM 522 C C . GLN A 1 70 ? 12.641 -1.402 -22.246 1.00 71.56 70 GLN A C 1
ATOM 524 O O . GLN A 1 70 ? 12.162 -2.066 -23.160 1.00 71.56 70 GLN A O 1
ATOM 529 N N . ASN A 1 71 ? 13.168 -0.187 -22.441 1.00 73.00 71 ASN A N 1
ATOM 530 C CA . ASN A 1 71 ? 13.159 0.489 -23.744 1.00 73.00 71 ASN A CA 1
ATOM 531 C C . ASN A 1 71 ? 13.960 -0.264 -24.820 1.00 73.00 71 ASN A C 1
ATOM 533 O O . ASN A 1 71 ? 13.639 -0.174 -26.000 1.00 73.00 71 ASN A O 1
ATOM 537 N N . ASP A 1 72 ? 14.961 -1.048 -24.415 1.00 70.38 72 ASP A N 1
ATOM 538 C CA . ASP A 1 72 ? 15.738 -1.909 -25.312 1.00 70.38 72 ASP A C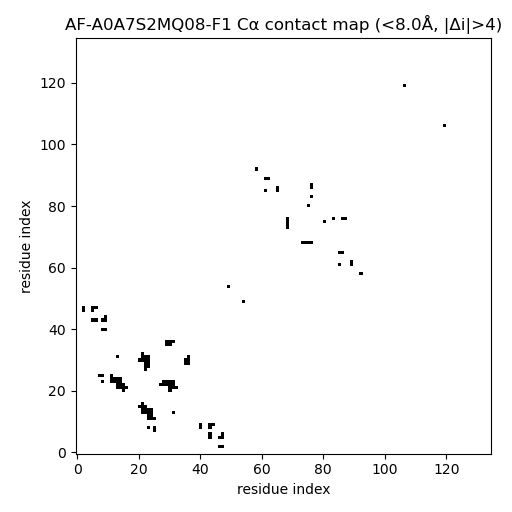A 1
ATOM 539 C C . ASP A 1 72 ? 15.012 -3.241 -25.637 1.00 70.38 72 ASP A C 1
ATOM 541 O O . ASP A 1 72 ? 15.618 -4.170 -26.183 1.00 70.38 72 ASP A O 1
ATOM 545 N N . GLY A 1 73 ? 13.730 -3.373 -25.270 1.00 65.75 73 GLY A N 1
ATOM 546 C CA . GLY A 1 73 ? 12.911 -4.568 -25.493 1.00 65.75 73 GLY A CA 1
ATOM 547 C C . GLY A 1 73 ? 13.342 -5.769 -24.648 1.00 65.75 73 GLY A C 1
ATOM 548 O O . GLY A 1 73 ? 13.244 -6.906 -25.098 1.00 65.75 73 GLY A O 1
ATOM 549 N N . GLY A 1 74 ? 13.919 -5.537 -23.463 1.00 61.25 74 GLY A N 1
ATOM 550 C CA . GLY A 1 74 ? 14.416 -6.606 -22.589 1.00 61.25 74 GLY A CA 1
ATOM 551 C C . GLY A 1 74 ? 15.750 -7.228 -23.028 1.00 61.25 74 GLY A C 1
ATOM 552 O O . GLY A 1 74 ? 16.281 -8.092 -22.331 1.00 61.25 74 GLY A O 1
ATOM 553 N N . ARG A 1 75 ? 16.378 -6.754 -24.118 1.00 57.81 75 ARG A N 1
ATOM 554 C CA . ARG A 1 75 ? 17.690 -7.254 -24.596 1.00 57.81 75 ARG A CA 1
ATOM 555 C C . ARG A 1 75 ? 18.831 -7.081 -23.592 1.00 57.81 75 ARG A C 1
ATOM 557 O O . ARG A 1 75 ? 19.863 -7.749 -23.699 1.00 57.81 75 ARG A O 1
ATOM 564 N N . ALA A 1 76 ? 18.683 -6.183 -22.623 1.00 56.28 76 ALA A N 1
ATOM 565 C CA . ALA A 1 76 ? 19.671 -5.998 -21.568 1.00 56.28 76 ALA A CA 1
ATOM 566 C C . ALA A 1 76 ? 19.652 -7.121 -20.509 1.00 56.28 76 ALA A C 1
ATOM 568 O O . ALA A 1 76 ? 20.694 -7.336 -19.888 1.00 56.28 76 ALA A O 1
ATOM 569 N N . VAL A 1 77 ? 18.564 -7.900 -20.382 1.00 56.25 77 VAL A N 1
ATOM 570 C CA . VAL A 1 77 ? 18.519 -9.130 -19.559 1.00 56.25 77 VAL A CA 1
ATOM 571 C C . VAL A 1 77 ? 19.458 -10.191 -20.136 1.00 56.25 77 VAL A C 1
ATOM 573 O O . VAL A 1 77 ? 20.292 -10.746 -19.426 1.00 56.25 77 VAL A O 1
ATOM 576 N N . THR A 1 78 ? 19.431 -10.380 -21.457 1.00 53.31 78 THR A N 1
ATOM 577 C CA . THR A 1 78 ? 20.294 -11.337 -22.172 1.00 53.31 78 THR A CA 1
ATOM 578 C C . THR A 1 78 ? 21.783 -10.983 -22.176 1.00 53.31 78 THR A C 1
ATOM 580 O O . THR A 1 78 ? 22.604 -11.835 -22.499 1.00 53.31 78 THR A O 1
ATOM 583 N N . LYS A 1 79 ? 22.165 -9.746 -21.825 1.00 57.28 79 LYS A N 1
ATOM 584 C CA . LYS A 1 79 ? 23.570 -9.295 -21.851 1.00 57.28 79 LYS A CA 1
ATOM 585 C C . LYS A 1 79 ? 24.283 -9.350 -20.494 1.00 57.28 79 LYS A C 1
ATOM 587 O O . LYS A 1 79 ? 25.375 -8.802 -20.387 1.00 57.28 79 LYS A O 1
ATOM 592 N N . GLY A 1 80 ? 23.692 -9.976 -19.470 1.00 54.41 80 GLY A N 1
ATOM 593 C CA . GLY A 1 80 ? 24.373 -10.219 -18.189 1.00 54.41 80 GLY A CA 1
ATOM 594 C C . GLY A 1 80 ? 24.828 -8.948 -17.461 1.00 54.41 80 GLY A C 1
ATOM 595 O O . GLY A 1 80 ? 25.870 -8.947 -16.813 1.00 54.41 80 GLY A O 1
ATOM 596 N N . LYS A 1 81 ? 24.087 -7.839 -17.598 1.00 60.22 81 LYS A N 1
ATOM 597 C CA . LYS A 1 81 ? 24.402 -6.581 -16.901 1.00 60.22 81 LYS A CA 1
ATOM 598 C C . LYS A 1 81 ? 24.071 -6.673 -15.404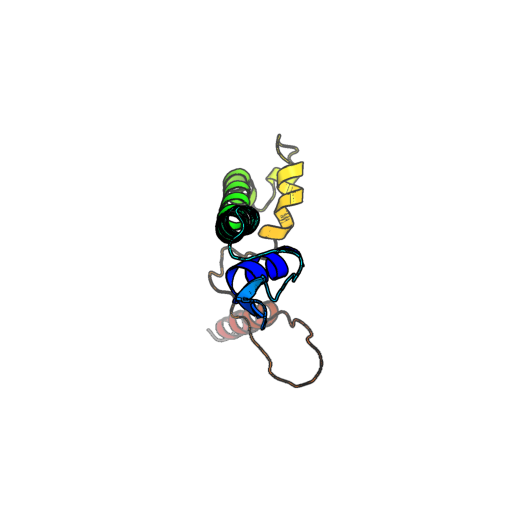 1.00 60.22 81 LYS A C 1
ATOM 600 O O . LYS A 1 81 ? 23.207 -7.451 -15.006 1.00 60.22 81 LYS A O 1
ATOM 605 N N . GLU A 1 82 ? 24.714 -5.815 -14.606 1.00 57.53 82 GLU A N 1
ATOM 606 C CA . GLU A 1 82 ? 24.818 -5.810 -13.126 1.00 57.53 82 GLU A CA 1
ATOM 607 C C . GLU A 1 82 ? 23.501 -5.887 -12.312 1.00 57.53 82 GLU A C 1
ATOM 609 O O . GLU A 1 82 ? 23.529 -6.007 -11.088 1.00 57.53 82 GLU A O 1
ATOM 614 N N . HIS A 1 83 ? 22.329 -5.880 -12.954 1.00 61.97 83 HIS A N 1
ATOM 615 C CA . HIS A 1 83 ? 21.013 -5.925 -12.305 1.00 61.97 83 HIS A CA 1
ATOM 616 C C . HIS A 1 83 ? 20.051 -6.959 -12.922 1.00 61.97 83 HIS A C 1
ATOM 618 O O . HIS A 1 83 ? 18.836 -6.763 -12.897 1.00 61.97 83 HIS A O 1
ATOM 624 N N . GLY A 1 84 ? 20.571 -8.066 -13.466 1.00 66.88 84 GLY A N 1
ATOM 625 C CA . GLY A 1 84 ? 19.758 -9.128 -14.082 1.00 66.88 84 GLY A CA 1
ATOM 626 C C . GLY A 1 84 ? 18.666 -9.704 -13.168 1.00 66.88 84 GLY A C 1
ATOM 627 O O . GLY A 1 84 ? 17.548 -9.924 -13.617 1.00 66.88 84 GLY A O 1
ATOM 628 N N . TRP A 1 85 ? 18.941 -9.859 -11.869 1.00 74.88 85 TRP A N 1
ATOM 629 C CA . TRP A 1 85 ? 17.970 -10.406 -10.911 1.00 74.88 85 TRP A CA 1
ATOM 630 C C . TRP A 1 85 ? 16.820 -9.437 -10.582 1.00 74.88 85 TRP A C 1
ATOM 632 O O . TRP A 1 85 ? 15.681 -9.868 -10.443 1.00 74.88 85 TRP A O 1
ATOM 642 N N . LEU A 1 86 ? 17.092 -8.127 -10.491 1.00 76.94 86 LEU A N 1
ATOM 643 C CA . LEU A 1 86 ? 16.067 -7.085 -10.305 1.00 76.94 86 LEU A CA 1
ATOM 644 C C . LEU A 1 86 ? 15.169 -6.986 -11.535 1.00 76.94 86 LEU A C 1
ATOM 646 O O . LEU A 1 86 ? 13.961 -6.797 -11.424 1.00 76.94 86 LEU A O 1
ATOM 650 N N . MET A 1 87 ? 15.780 -7.106 -12.711 1.00 73.75 87 MET A N 1
ATOM 651 C CA . MET A 1 87 ? 15.089 -7.179 -13.990 1.00 73.75 87 MET A CA 1
ATOM 652 C C . MET A 1 87 ? 14.116 -8.354 -14.041 1.00 73.75 87 MET A C 1
ATOM 654 O O . MET A 1 87 ? 12.936 -8.147 -14.305 1.00 73.75 87 MET A O 1
ATOM 658 N N . GLU A 1 88 ? 14.600 -9.551 -13.718 1.00 79.94 88 GLU A N 1
ATOM 659 C CA . GLU A 1 88 ? 13.787 -10.766 -13.691 1.00 79.94 88 GLU A CA 1
ATOM 660 C C . GLU A 1 88 ? 12.647 -10.652 -12.671 1.00 79.94 88 GLU A C 1
ATOM 662 O O . GLU A 1 88 ? 11.480 -10.852 -12.996 1.00 79.94 88 GLU A O 1
ATOM 667 N N . ALA A 1 89 ? 12.961 -10.219 -11.447 1.00 82.94 89 ALA A N 1
ATOM 668 C CA . ALA A 1 89 ? 11.974 -10.069 -10.383 1.00 82.94 89 ALA A CA 1
ATOM 669 C C . ALA A 1 89 ? 10.919 -8.990 -10.676 1.00 82.94 89 ALA A C 1
ATOM 671 O O . ALA A 1 89 ? 9.810 -9.069 -10.159 1.00 82.94 89 ALA A O 1
ATOM 672 N N . SER A 1 90 ? 11.246 -7.977 -11.482 1.00 81.62 90 SER A N 1
ATOM 673 C CA . SER A 1 90 ? 10.314 -6.907 -11.860 1.00 81.62 90 SER A CA 1
ATOM 674 C C . SER A 1 90 ? 9.606 -7.162 -13.187 1.00 81.62 90 SER A C 1
ATOM 676 O O . SER A 1 90 ? 8.704 -6.401 -13.524 1.00 81.62 90 SER A O 1
ATOM 678 N N . PHE A 1 91 ? 9.964 -8.215 -13.928 1.00 81.31 91 PHE A N 1
ATOM 679 C CA . PHE A 1 91 ? 9.388 -8.521 -15.238 1.00 81.31 91 PHE A CA 1
ATOM 680 C C . PHE A 1 91 ? 7.860 -8.624 -15.181 1.00 81.31 91 PHE A C 1
ATOM 682 O O . PHE A 1 91 ? 7.172 -8.073 -16.036 1.00 81.31 91 PHE A O 1
ATOM 689 N N . PHE A 1 92 ? 7.309 -9.220 -14.117 1.00 82.94 92 PHE A N 1
ATOM 690 C CA . PHE A 1 92 ? 5.858 -9.340 -13.940 1.00 82.94 92 PHE A CA 1
ATOM 691 C C . PHE A 1 92 ? 5.123 -7.987 -13.880 1.00 82.94 92 PHE A C 1
ATOM 693 O O . PHE A 1 92 ? 3.948 -7.939 -14.225 1.00 82.94 92 PHE A O 1
ATOM 700 N N . LEU A 1 93 ? 5.787 -6.902 -13.449 1.00 84.56 93 LEU A N 1
ATOM 701 C CA . LEU A 1 93 ? 5.158 -5.582 -13.299 1.00 84.56 93 LEU A CA 1
ATOM 702 C C . LEU A 1 93 ? 4.826 -4.935 -14.648 1.00 84.56 93 LEU A C 1
ATOM 704 O O . LEU A 1 93 ? 3.936 -4.095 -14.713 1.00 84.56 93 LEU A O 1
ATOM 708 N N . TRP A 1 94 ? 5.571 -5.272 -15.702 1.00 78.25 94 TRP A N 1
ATOM 709 C CA . TRP A 1 94 ? 5.509 -4.572 -16.988 1.00 78.25 94 TRP A CA 1
ATOM 710 C C . TRP A 1 94 ? 5.477 -5.502 -18.204 1.00 78.25 94 TRP A C 1
ATOM 712 O O . TRP A 1 94 ? 5.373 -5.011 -19.320 1.00 78.25 94 TRP A O 1
ATOM 722 N N . ARG A 1 95 ? 5.534 -6.828 -18.026 1.00 76.81 95 ARG A N 1
ATOM 723 C CA . ARG A 1 95 ? 5.462 -7.810 -19.124 1.00 76.81 95 ARG A CA 1
ATOM 724 C C . ARG A 1 95 ? 4.249 -7.596 -20.029 1.00 76.81 95 ARG A C 1
ATOM 726 O O . ARG A 1 95 ? 4.365 -7.719 -21.243 1.00 76.81 95 ARG A O 1
ATOM 733 N N . ASP A 1 96 ? 3.107 -7.291 -19.424 1.00 74.56 96 ASP A N 1
ATOM 734 C CA . ASP A 1 96 ? 1.834 -7.159 -20.135 1.00 74.56 96 ASP A CA 1
ATOM 735 C C . ASP A 1 96 ? 1.598 -5.708 -20.618 1.00 74.56 96 ASP A C 1
ATOM 737 O O . ASP A 1 96 ? 0.641 -5.431 -21.339 1.00 74.56 96 ASP A O 1
ATOM 741 N N . TYR A 1 97 ? 2.505 -4.783 -20.272 1.00 73.19 97 TYR A N 1
ATOM 742 C CA . TYR A 1 97 ? 2.481 -3.394 -20.722 1.00 73.19 97 TYR A CA 1
ATOM 743 C C . TYR A 1 97 ? 3.026 -3.297 -22.154 1.00 73.19 97 TYR A C 1
ATOM 745 O O . TYR A 1 97 ? 4.201 -3.575 -22.401 1.00 73.19 97 TYR A O 1
ATOM 753 N N . LYS A 1 98 ? 2.196 -2.852 -23.105 1.00 66.44 98 LYS A N 1
ATOM 754 C CA . LYS A 1 98 ? 2.639 -2.497 -24.463 1.00 66.44 98 LYS A CA 1
ATOM 755 C C . LYS A 1 98 ? 2.763 -0.977 -24.586 1.00 66.44 98 LYS A C 1
ATOM 757 O O . LYS A 1 98 ? 1.796 -0.288 -24.286 1.00 66.44 98 LYS A O 1
ATOM 762 N N . PRO A 1 99 ? 3.902 -0.437 -25.057 1.00 66.38 99 PRO A N 1
ATOM 763 C CA . PRO A 1 99 ? 4.084 1.009 -25.191 1.00 66.38 99 PRO A CA 1
ATOM 764 C C . PRO A 1 99 ? 3.148 1.652 -26.225 1.00 66.38 99 PRO A C 1
ATOM 766 O O . PRO A 1 99 ? 2.891 2.847 -26.126 1.00 66.38 99 PRO A O 1
ATOM 769 N N . ASP A 1 100 ? 2.622 0.869 -27.171 1.00 67.06 100 ASP A N 1
ATOM 770 C CA . ASP A 1 100 ? 1.759 1.353 -28.257 1.00 67.06 100 ASP A CA 1
ATOM 771 C C . ASP A 1 100 ? 0.302 1.602 -27.824 1.00 67.06 100 ASP A C 1
ATOM 773 O O . ASP A 1 100 ? -0.462 2.223 -28.560 1.00 67.06 100 ASP A O 1
ATOM 777 N N . PHE A 1 101 ? -0.097 1.135 -26.634 1.00 62.59 101 PHE A N 1
ATOM 778 C CA . PHE A 1 101 ? -1.458 1.277 -26.114 1.00 62.59 101 PHE A CA 1
ATOM 779 C C . PHE A 1 101 ? -1.423 1.875 -24.706 1.00 62.59 101 PHE A C 1
ATOM 781 O O . PHE A 1 101 ? -0.841 1.306 -23.788 1.00 62.59 101 PHE A O 1
ATOM 788 N N . TYR A 1 102 ? -2.062 3.034 -24.533 1.00 56.53 102 TYR A N 1
ATOM 789 C CA . TYR A 1 102 ? -2.063 3.780 -23.267 1.00 56.53 102 TYR A CA 1
ATOM 790 C C . TYR A 1 102 ? -3.278 3.488 -22.373 1.00 56.53 102 TYR A C 1
ATOM 792 O O . TYR A 1 102 ? -3.328 3.971 -21.242 1.00 56.53 102 TYR A O 1
ATOM 800 N N . TRP A 1 103 ? -4.248 2.704 -22.854 1.00 52.28 103 TRP A N 1
ATOM 801 C CA . TRP A 1 103 ? -5.426 2.294 -22.094 1.00 52.28 103 TRP A CA 1
ATOM 802 C C . TRP A 1 103 ? -5.665 0.787 -22.219 1.00 52.28 103 TRP A C 1
ATOM 804 O O . TRP A 1 103 ? -5.612 0.208 -23.303 1.00 52.28 103 TRP A O 1
ATOM 814 N N . TRP A 1 104 ? -5.950 0.159 -21.084 1.00 56.91 104 TRP A N 1
ATOM 815 C CA . TRP A 1 104 ? -6.519 -1.182 -20.986 1.00 56.91 104 TRP A CA 1
ATOM 816 C C . TRP A 1 104 ? -7.939 -0.967 -20.494 1.00 56.91 104 TRP A C 1
ATOM 818 O O . TRP A 1 104 ? -8.143 -0.622 -19.330 1.00 56.91 104 TRP A O 1
ATOM 828 N N . GLU A 1 105 ? -8.918 -1.101 -21.380 1.00 55.44 105 GLU A N 1
ATOM 829 C CA . GLU A 1 105 ? -10.301 -1.167 -20.928 1.00 55.44 105 GLU A CA 1
ATOM 830 C C . GLU A 1 105 ? -10.519 -2.542 -20.298 1.00 55.44 105 GLU A C 1
ATOM 832 O O . GLU A 1 105 ? -10.286 -3.583 -20.921 1.00 55.44 105 GLU A O 1
ATOM 837 N N . 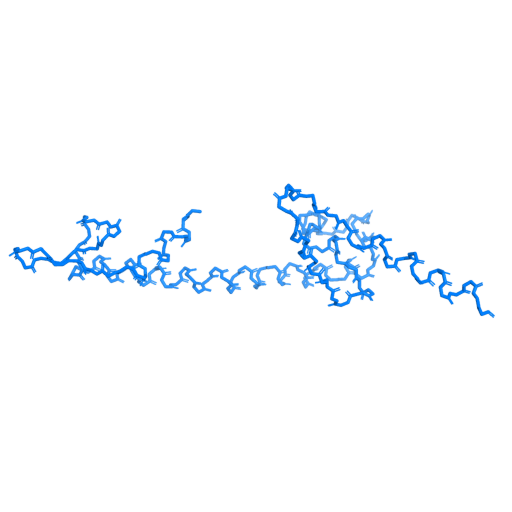LEU A 1 106 ? -10.904 -2.542 -19.022 1.00 60.75 106 LEU A N 1
ATOM 838 C CA . LEU A 1 106 ? -11.344 -3.745 -18.340 1.00 60.75 106 LEU A CA 1
ATOM 839 C C . LEU A 1 106 ? -12.765 -4.025 -18.832 1.00 60.75 106 LEU A C 1
ATOM 841 O O . LEU A 1 106 ? -13.721 -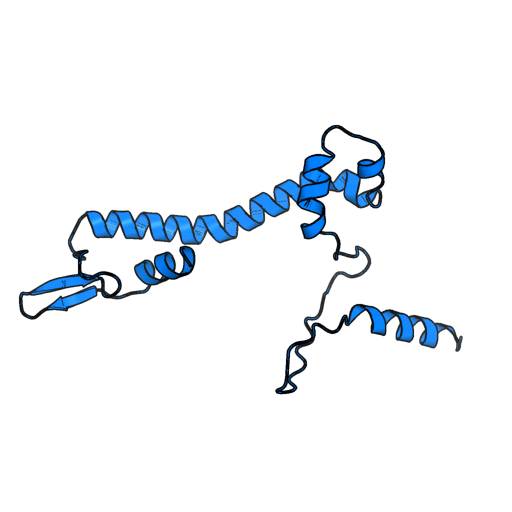3.407 -18.375 1.00 60.75 106 LEU A O 1
ATOM 845 N N . MET A 1 107 ? -12.893 -4.902 -19.823 1.00 54.53 107 MET A N 1
ATOM 846 C CA . MET A 1 107 ? -14.200 -5.349 -20.294 1.00 54.53 107 MET A CA 1
ATOM 847 C C . MET A 1 107 ? -14.781 -6.304 -19.246 1.00 54.53 107 MET A C 1
ATOM 849 O O . MET A 1 107 ? -14.396 -7.474 -19.193 1.00 54.53 107 MET A O 1
ATOM 853 N N . GLU A 1 108 ? -15.678 -5.814 -18.392 1.00 54.38 108 GLU A N 1
ATOM 854 C CA . GLU A 1 108 ? -16.538 -6.687 -17.592 1.00 54.38 108 GLU A CA 1
ATOM 855 C C . GLU A 1 108 ? -17.609 -7.268 -18.518 1.00 54.38 108 GLU A C 1
ATOM 857 O O . GLU A 1 108 ? -18.465 -6.559 -19.044 1.00 54.38 108 GLU A O 1
ATOM 862 N N . VAL A 1 109 ? -17.513 -8.571 -18.778 1.00 53.78 109 VAL A N 1
ATOM 863 C CA . VAL A 1 109 ? -18.591 -9.325 -19.416 1.00 53.78 109 VAL A CA 1
ATOM 864 C C . VAL A 1 109 ? -19.458 -9.866 -18.287 1.00 53.78 109 VAL A C 1
ATOM 866 O O . VAL A 1 109 ? -19.114 -10.875 -17.670 1.00 53.78 109 VAL A O 1
ATOM 869 N N . ASP A 1 110 ? -20.558 -9.172 -18.006 1.00 49.03 110 ASP A N 1
ATOM 870 C CA . ASP A 1 110 ? -21.613 -9.646 -17.110 1.00 49.03 110 ASP A CA 1
ATOM 871 C C . ASP A 1 110 ? -22.401 -10.773 -17.790 1.00 49.03 110 ASP A C 1
ATOM 873 O O . ASP A 1 110 ? -23.511 -10.582 -18.275 1.00 49.03 110 ASP A O 1
ATOM 877 N N . ASP A 1 111 ? -21.821 -11.969 -17.817 1.00 52.62 111 ASP A N 1
ATOM 878 C CA . ASP A 1 111 ? -22.580 -13.203 -17.989 1.00 52.62 111 ASP A CA 1
ATOM 879 C C . ASP A 1 111 ? -22.382 -14.038 -16.727 1.00 52.62 111 ASP A C 1
ATOM 881 O O . ASP A 1 111 ? -21.258 -14.347 -16.333 1.00 52.62 111 ASP A O 1
ATOM 885 N N . GLY A 1 112 ? -23.488 -14.375 -16.059 1.00 51.66 112 GLY A N 1
ATOM 886 C CA . GLY A 1 112 ? -23.553 -14.943 -14.707 1.00 51.66 112 GLY A CA 1
ATOM 887 C C . GLY A 1 112 ? -22.910 -16.321 -14.488 1.00 51.66 112 GLY A C 1
ATOM 888 O O . GLY A 1 112 ? -23.312 -17.029 -13.567 1.00 51.66 112 GLY A O 1
ATOM 889 N N . ILE A 1 113 ? -21.936 -16.741 -15.298 1.00 47.31 113 ILE A N 1
ATOM 890 C CA . ILE A 1 113 ? -21.198 -17.996 -15.168 1.00 47.31 113 ILE A CA 1
ATOM 891 C C . ILE A 1 113 ? -19.715 -17.770 -15.522 1.00 47.31 113 ILE A C 1
ATOM 893 O O . ILE A 1 113 ? -19.332 -17.654 -16.679 1.00 47.31 113 ILE A O 1
ATOM 897 N N . GLN A 1 114 ? -18.884 -17.829 -14.476 1.00 38.72 114 GLN A N 1
ATOM 898 C CA . GLN A 1 114 ? -17.468 -18.219 -14.478 1.00 38.72 114 GLN A CA 1
ATOM 899 C C . GLN A 1 114 ? -16.492 -17.324 -15.269 1.00 38.72 114 GLN A C 1
ATOM 901 O O . GLN A 1 114 ? -16.238 -17.508 -16.456 1.00 38.72 114 GLN A O 1
ATOM 906 N N . THR A 1 115 ? -15.826 -16.430 -14.530 1.00 41.50 115 THR A N 1
ATOM 907 C CA . THR A 1 115 ? -14.694 -15.596 -14.958 1.00 41.50 115 THR A CA 1
ATOM 908 C C . THR A 1 115 ? -13.615 -16.408 -15.684 1.00 41.50 115 THR A C 1
ATOM 910 O O . THR A 1 115 ? -12.722 -16.998 -15.069 1.00 41.50 115 THR A O 1
ATOM 913 N N . ARG A 1 116 ? -13.657 -16.403 -17.015 1.00 42.19 116 ARG A N 1
ATOM 914 C CA . ARG A 1 116 ? -12.476 -16.580 -17.855 1.00 42.19 116 ARG A CA 1
ATOM 915 C C . ARG A 1 116 ? -12.030 -15.185 -18.250 1.00 42.19 116 ARG A C 1
ATOM 917 O O . ARG A 1 116 ? -12.767 -14.475 -18.918 1.00 42.19 116 ARG A O 1
ATOM 924 N N . VAL A 1 117 ? -10.834 -14.792 -17.821 1.00 48.03 117 VAL A N 1
ATOM 925 C CA . VAL A 1 117 ? -10.169 -13.581 -18.311 1.00 48.03 117 VAL A CA 1
ATOM 926 C C . VAL A 1 117 ? -9.918 -13.794 -19.806 1.00 48.03 117 VAL A C 1
ATOM 928 O O . VAL A 1 117 ? -8.962 -14.464 -20.197 1.00 48.03 117 VAL A O 1
ATOM 931 N N . VAL A 1 118 ? -10.847 -13.337 -20.645 1.00 47.06 118 VAL A N 1
ATOM 932 C CA . VAL A 1 118 ? -10.708 -13.391 -22.099 1.00 47.06 118 VAL A CA 1
ATOM 933 C C . VAL A 1 118 ? -9.843 -12.207 -22.511 1.00 47.06 118 VAL A C 1
ATOM 935 O O . VAL A 1 118 ? -10.157 -11.049 -22.255 1.00 47.06 118 VAL A O 1
ATOM 938 N N . TRP A 1 119 ? -8.711 -12.530 -23.125 1.00 42.19 119 TRP A N 1
ATOM 939 C CA . TRP A 1 119 ? -7.697 -11.607 -23.612 1.00 42.19 119 TRP A CA 1
ATOM 940 C C . TRP A 1 119 ? -8.258 -10.704 -24.722 1.00 42.19 119 TRP A C 1
ATOM 942 O O . TRP A 1 119 ? -8.172 -11.033 -25.904 1.00 42.19 119 TRP A O 1
ATOM 952 N N . ALA A 1 120 ? -8.800 -9.541 -24.358 1.00 47.66 120 ALA A N 1
ATOM 953 C CA . ALA A 1 120 ? -9.325 -8.556 -25.312 1.00 47.66 120 ALA A CA 1
ATOM 954 C C . ALA A 1 120 ? -8.258 -8.017 -26.296 1.00 47.66 120 ALA A C 1
ATOM 956 O O . ALA A 1 120 ? -8.590 -7.513 -27.365 1.00 47.66 120 ALA A O 1
ATOM 957 N N . ALA A 1 121 ? -6.965 -8.199 -26.003 1.00 46.41 121 ALA A N 1
ATOM 958 C CA . ALA A 1 121 ? -5.873 -7.785 -26.886 1.00 46.41 121 ALA A CA 1
ATOM 959 C C . ALA A 1 121 ? -5.822 -8.542 -28.232 1.00 46.41 121 ALA A C 1
ATOM 961 O O . ALA A 1 121 ? -5.253 -8.026 -29.191 1.00 46.41 121 ALA A O 1
ATOM 962 N N . ALA A 1 122 ? -6.408 -9.742 -28.336 1.00 45.19 122 ALA A N 1
ATOM 963 C CA . ALA A 1 122 ? -6.384 -10.513 -29.583 1.00 45.19 122 ALA A CA 1
ATOM 964 C C . ALA A 1 122 ? -7.369 -9.985 -30.646 1.00 45.19 122 ALA A C 1
ATOM 966 O O . ALA A 1 122 ? -7.148 -10.202 -31.834 1.00 45.19 122 ALA A O 1
ATOM 967 N N . HIS A 1 123 ? -8.423 -9.264 -30.247 1.00 42.34 123 HIS A N 1
ATOM 968 C CA . HIS A 1 123 ? -9.472 -8.815 -31.174 1.00 42.34 123 HIS A CA 1
ATOM 969 C C . HIS A 1 123 ? -9.194 -7.446 -31.819 1.00 42.34 123 HIS A C 1
ATOM 971 O O . HIS A 1 123 ? -9.767 -7.118 -32.854 1.00 42.34 123 HIS A O 1
ATOM 977 N N . ALA A 1 124 ? -8.290 -6.645 -31.246 1.00 45.09 124 ALA A N 1
ATOM 978 C CA . ALA A 1 124 ? -7.885 -5.374 -31.851 1.00 45.09 124 ALA A CA 1
ATOM 979 C C . ALA A 1 124 ? -6.988 -5.577 -33.088 1.00 45.09 124 ALA A C 1
ATOM 981 O O . ALA A 1 124 ? -7.029 -4.776 -34.021 1.00 45.09 124 ALA A O 1
ATOM 982 N N . HIS A 1 125 ? -6.213 -6.669 -33.130 1.00 48.66 125 HIS A N 1
ATOM 983 C CA . HIS A 1 125 ? -5.328 -6.974 -34.259 1.00 48.66 125 HIS A CA 1
ATOM 984 C C . HIS A 1 125 ? -6.114 -7.373 -35.520 1.00 48.66 125 HIS A C 1
ATOM 986 O O . HIS A 1 125 ? -5.738 -6.994 -36.625 1.00 48.66 125 HIS A O 1
ATOM 992 N N . THR A 1 126 ? -7.245 -8.071 -35.370 1.00 50.50 126 THR A N 1
ATOM 993 C CA . THR A 1 126 ? -8.097 -8.467 -36.504 1.00 50.50 126 THR A CA 1
ATOM 994 C C . THR A 1 126 ? -8.857 -7.293 -37.120 1.00 50.50 126 THR A C 1
ATOM 996 O O . THR A 1 126 ? -9.057 -7.276 -38.332 1.00 50.50 126 THR A O 1
ATOM 999 N N . TYR A 1 127 ? -9.237 -6.280 -36.332 1.00 45.84 127 TYR A N 1
ATOM 1000 C CA . TYR A 1 127 ? -9.895 -5.078 -36.863 1.00 45.84 127 TYR A CA 1
ATOM 1001 C C . TYR A 1 127 ? -8.941 -4.168 -37.652 1.00 45.84 127 TYR A C 1
ATOM 1003 O O . TYR A 1 127 ? -9.343 -3.601 -38.668 1.00 45.84 127 TYR A O 1
ATOM 1011 N N . TYR A 1 128 ? -7.677 -4.053 -37.228 1.00 47.09 128 TYR A N 1
ATOM 1012 C CA . TYR A 1 128 ? -6.680 -3.226 -37.921 1.00 47.09 128 TYR A CA 1
ATOM 1013 C C . TYR A 1 128 ? -6.244 -3.831 -39.266 1.00 47.09 128 TYR A C 1
ATOM 1015 O O . TYR A 1 128 ? -6.105 -3.103 -40.248 1.00 47.09 128 TYR A O 1
ATOM 1023 N N . GLU A 1 129 ? -6.090 -5.159 -39.350 1.00 47.50 129 GLU A N 1
ATOM 1024 C CA . GLU A 1 129 ? -5.757 -5.826 -40.619 1.00 47.50 129 GLU A CA 1
ATOM 1025 C C . GLU A 1 129 ? -6.920 -5.800 -41.624 1.00 47.50 129 GLU A C 1
ATOM 1027 O O . GLU A 1 129 ? -6.694 -5.591 -42.816 1.00 47.50 129 GLU A O 1
ATOM 1032 N N . HIS A 1 130 ? -8.174 -5.912 -41.170 1.00 46.59 130 HIS A N 1
ATOM 1033 C CA . HIS A 1 130 ? -9.332 -5.819 -42.068 1.00 46.59 130 HIS A CA 1
ATOM 1034 C C . HIS A 1 130 ? -9.570 -4.408 -42.623 1.00 46.59 130 HIS A C 1
ATOM 1036 O O . HIS A 1 130 ? -10.010 -4.275 -43.765 1.00 46.59 130 HIS A O 1
ATOM 1042 N N . ALA A 1 131 ? -9.262 -3.356 -41.857 1.00 46.78 131 ALA A N 1
ATOM 1043 C CA . ALA A 1 131 ? -9.416 -1.972 -42.311 1.00 46.78 131 ALA A CA 1
ATOM 1044 C C . ALA A 1 131 ? -8.400 -1.577 -43.403 1.00 46.78 131 ALA A C 1
ATOM 1046 O O . ALA A 1 131 ? -8.691 -0.713 -44.226 1.00 46.78 131 ALA A O 1
ATOM 1047 N N . HIS A 1 132 ? -7.237 -2.236 -43.448 1.00 48.06 132 HIS A N 1
ATOM 1048 C CA . HIS A 1 132 ? -6.194 -2.000 -44.453 1.00 48.06 132 HIS A CA 1
ATOM 1049 C C . HIS A 1 132 ? -6.261 -2.929 -45.674 1.00 48.06 132 HIS A C 1
ATOM 1051 O O . HIS A 1 132 ? -5.562 -2.683 -46.650 1.00 48.06 132 HIS A O 1
ATOM 1057 N N . ALA A 1 133 ? -7.106 -3.964 -45.661 1.00 47.75 133 ALA A N 1
ATOM 1058 C CA . ALA A 1 133 ? -7.304 -4.857 -46.808 1.00 47.75 133 ALA A CA 1
ATOM 1059 C C . ALA A 1 133 ? -8.273 -4.297 -47.877 1.00 47.75 133 ALA A C 1
ATOM 1061 O O . ALA A 1 133 ? -8.489 -4.937 -48.906 1.00 47.75 133 ALA A O 1
ATOM 1062 N N . HIS A 1 134 ? -8.871 -3.125 -47.636 1.00 48.28 134 HIS A N 1
ATOM 1063 C CA . HIS A 1 134 ? -9.870 -2.492 -48.509 1.00 48.28 134 HIS A CA 1
ATOM 1064 C C . HIS A 1 134 ? -9.521 -1.047 -48.928 1.00 48.28 134 HIS A C 1
ATOM 1066 O O . HIS A 1 134 ? -10.405 -0.305 -49.359 1.00 48.28 134 HIS A O 1
ATOM 1072 N N . LEU A 1 135 ? -8.243 -0.666 -48.840 1.00 45.97 135 LEU A N 1
ATOM 1073 C CA . LEU A 1 135 ? -7.653 0.521 -49.478 1.00 45.97 135 LEU A CA 1
ATOM 1074 C C . LEU A 1 135 ? -6.558 0.079 -50.452 1.00 45.97 135 LEU A C 1
ATOM 1076 O O . LEU A 1 135 ? -6.393 0.768 -51.481 1.00 45.97 135 LEU A O 1
#

Secondary structure (DSSP, 8-state):
-HHHHHHHHHHPPEEE-TTS-EEETTEEEEETTSHHHHHHHHHHHHHHHHHHHHHHHHHHHHHHHHHHHHHTTTTTTTTT-TTHHHHHHHHHHHTT--TT-----------SS------THHHHHHHHHHHHTT-

pLDDT: mean 70.66, std 16.2, range [38.72, 93.38]

Radius of gyration: 24.92 Å; Cα contacts (8 Å, |Δi|>4): 67; chains: 1; bounding box: 49×24×83 Å